Protein AF-A0A954U3R0-F1 (afdb_monomer_lite)

Foldseek 3Di:
DWEWDDDDQWIWTDDQQWTWTAGNVPRDTPDTDPPDRLHDAKYWYDDHQKIWIFSDAADQWTWIWIWGHDPRGIDTDDDIDTDPQSRDGDPHPDPPPQDQDPQWTWHDHPVGIDIDRNPDDPPDDD

Structure (mmCIF, N/CA/C/O backbone):
data_AF-A0A954U3R0-F1
#
_entry.id   AF-A0A954U3R0-F1
#
loop_
_atom_site.group_PDB
_atom_site.id
_atom_site.type_symbol
_atom_site.label_atom_id
_atom_site.label_alt_id
_atom_site.label_comp_id
_atom_site.label_asym_id
_atom_site.label_entity_id
_atom_site.label_seq_id
_atom_site.pdbx_PDB_ins_code
_atom_site.Cartn_x
_atom_site.Cartn_y
_atom_site.Cartn_z
_atom_site.occupancy
_atom_site.B_iso_or_equiv
_atom_site.auth_seq_id
_atom_site.auth_comp_id
_atom_site.auth_asym_id
_atom_site.auth_atom_id
_atom_site.pdbx_PDB_model_num
ATOM 1 N N . THR A 1 1 ? 0.958 15.200 3.679 1.00 55.16 1 THR A N 1
ATOM 2 C CA . THR A 1 1 ? -0.451 14.969 4.086 1.00 55.16 1 THR A CA 1
ATOM 3 C C . THR A 1 1 ? -0.588 13.502 4.449 1.00 55.16 1 THR A C 1
ATOM 5 O O . THR A 1 1 ? 0.042 12.716 3.750 1.00 55.16 1 THR A O 1
ATOM 8 N N . PRO A 1 2 ? -1.271 13.099 5.539 1.00 67.56 2 PRO A N 1
ATOM 9 C CA . PRO A 1 2 ? -1.361 11.679 5.882 1.00 67.56 2 PRO A CA 1
ATOM 10 C C . PRO A 1 2 ? -2.097 10.906 4.783 1.00 67.56 2 PRO A C 1
ATOM 12 O O . PRO A 1 2 ? -3.120 11.368 4.281 1.00 67.56 2 PRO A O 1
ATOM 15 N N . ASN A 1 3 ? -1.561 9.748 4.406 1.00 82.19 3 ASN A N 1
ATOM 16 C CA . ASN A 1 3 ? -2.227 8.821 3.496 1.00 82.19 3 ASN A CA 1
ATOM 17 C C . ASN A 1 3 ? -2.978 7.763 4.311 1.00 82.19 3 ASN A C 1
ATOM 19 O O . ASN A 1 3 ? -2.540 7.399 5.406 1.00 82.19 3 ASN A O 1
ATOM 23 N N . MET A 1 4 ? -4.125 7.313 3.809 1.00 87.12 4 MET A N 1
ATOM 24 C CA . MET A 1 4 ? -5.031 6.432 4.537 1.00 87.12 4 MET A CA 1
ATOM 25 C C . MET A 1 4 ? -5.490 5.273 3.661 1.00 87.12 4 MET A C 1
ATOM 27 O O . MET A 1 4 ? -5.774 5.464 2.481 1.00 87.12 4 MET A O 1
ATOM 31 N N . ALA A 1 5 ? -5.623 4.096 4.265 1.00 87.38 5 ALA A N 1
ATOM 32 C CA . ALA A 1 5 ? -6.224 2.922 3.643 1.00 87.38 5 ALA A CA 1
ATOM 33 C C . ALA A 1 5 ? -7.144 2.216 4.641 1.00 87.38 5 ALA A C 1
ATOM 35 O O . ALA A 1 5 ? -6.912 2.271 5.847 1.00 87.38 5 ALA A O 1
ATOM 36 N N . ILE A 1 6 ? -8.174 1.534 4.146 1.00 89.69 6 ILE A N 1
ATOM 37 C CA . ILE A 1 6 ? -9.107 0.757 4.969 1.00 89.69 6 ILE A CA 1
ATOM 38 C C . ILE A 1 6 ? -8.995 -0.716 4.581 1.00 89.69 6 ILE A C 1
ATOM 40 O O . ILE A 1 6 ? -8.934 -1.050 3.399 1.00 89.69 6 ILE A O 1
ATOM 44 N N . GLY A 1 7 ? -8.975 -1.596 5.582 1.00 87.06 7 GLY A N 1
ATOM 45 C CA . GLY A 1 7 ? -9.040 -3.043 5.401 1.00 87.06 7 GLY A CA 1
ATOM 46 C C . GLY A 1 7 ? -9.797 -3.693 6.553 1.00 87.06 7 GLY A C 1
ATOM 47 O O . GLY A 1 7 ? -9.363 -3.597 7.702 1.00 87.06 7 GLY A O 1
ATOM 48 N N . GLY A 1 8 ? -10.924 -4.346 6.254 1.00 87.56 8 GLY A N 1
ATOM 49 C CA . GLY A 1 8 ? -11.853 -4.813 7.289 1.00 87.56 8 GLY A CA 1
ATOM 50 C C . GLY A 1 8 ? -12.346 -3.644 8.151 1.00 87.56 8 GLY A C 1
ATOM 51 O O . GLY A 1 8 ? -12.685 -2.594 7.613 1.00 87.56 8 GLY A O 1
ATOM 52 N N . ASN A 1 9 ? -12.320 -3.809 9.478 1.00 90.62 9 ASN A N 1
ATOM 53 C CA . ASN A 1 9 ? -12.708 -2.771 10.446 1.00 90.62 9 ASN A CA 1
ATOM 54 C C . ASN A 1 9 ? -11.548 -1.858 10.895 1.00 90.62 9 ASN A C 1
ATOM 56 O O . ASN A 1 9 ? -11.607 -1.241 11.956 1.00 90.62 9 ASN A O 1
ATOM 60 N N . VAL A 1 10 ? -10.451 -1.803 10.134 1.00 91.38 10 VAL A N 1
ATOM 61 C CA . VAL A 1 10 ? -9.245 -1.062 10.530 1.00 91.38 10 VAL A CA 1
ATOM 62 C C . VAL A 1 10 ? -8.906 0.007 9.497 1.00 91.38 10 VAL A C 1
ATOM 64 O O . VAL A 1 10 ? -8.749 -0.282 8.308 1.00 91.38 10 VAL A O 1
ATOM 67 N N . LEU A 1 11 ? -8.743 1.238 9.979 1.00 90.88 11 LEU A N 1
ATOM 68 C CA . LEU A 1 11 ? -8.146 2.358 9.267 1.00 90.88 11 LEU A CA 1
ATOM 69 C C . LEU A 1 11 ? -6.637 2.370 9.516 1.00 90.88 11 LEU A C 1
ATOM 71 O O . LEU A 1 11 ? -6.171 2.458 10.651 1.00 90.88 11 LEU A O 1
ATOM 75 N N . TYR A 1 12 ? -5.867 2.333 8.441 1.00 89.62 12 TYR A N 1
ATOM 76 C CA . TYR A 1 12 ? -4.423 2.507 8.462 1.00 89.62 12 TYR A CA 1
ATOM 77 C C . TYR A 1 12 ? -4.104 3.955 8.114 1.00 89.62 12 TYR A C 1
ATOM 79 O O . TYR A 1 12 ? -4.602 4.467 7.113 1.00 89.62 12 TYR A O 1
ATOM 87 N N . VAL A 1 13 ? -3.279 4.615 8.927 1.00 88.62 13 VAL A N 1
ATOM 88 C CA . VAL A 1 13 ? -2.876 6.014 8.721 1.00 88.62 13 VAL A CA 1
ATOM 89 C C . VAL A 1 13 ? -1.362 6.104 8.656 1.00 88.62 13 VAL A C 1
ATOM 91 O O . VAL A 1 13 ? -0.678 5.858 9.652 1.00 88.62 13 VAL A O 1
ATOM 94 N N . ALA A 1 14 ? -0.839 6.492 7.496 1.00 85.50 14 ALA A N 1
ATOM 95 C CA . ALA A 1 14 ? 0.581 6.706 7.276 1.00 85.50 14 ALA A CA 1
ATOM 96 C C . ALA A 1 14 ? 0.962 8.168 7.533 1.00 85.50 14 ALA A C 1
ATOM 98 O O . ALA A 1 14 ? 0.481 9.092 6.870 1.00 85.50 14 ALA A O 1
ATOM 99 N N . GLY A 1 15 ? 1.855 8.363 8.498 1.00 78.62 15 GLY A N 1
ATOM 100 C CA . GLY A 1 15 ? 2.552 9.614 8.766 1.00 78.62 15 GLY A CA 1
ATOM 101 C C . GLY A 1 15 ? 4.057 9.450 8.568 1.00 78.62 15 GLY A C 1
ATOM 102 O O . GLY A 1 15 ? 4.559 8.348 8.366 1.00 78.62 15 GLY A O 1
ATOM 103 N N . ARG A 1 16 ? 4.814 10.548 8.673 1.00 77.50 16 ARG A N 1
ATOM 104 C CA . ARG A 1 16 ? 6.240 10.574 8.291 1.00 77.50 16 ARG A CA 1
ATOM 105 C C . ARG A 1 16 ? 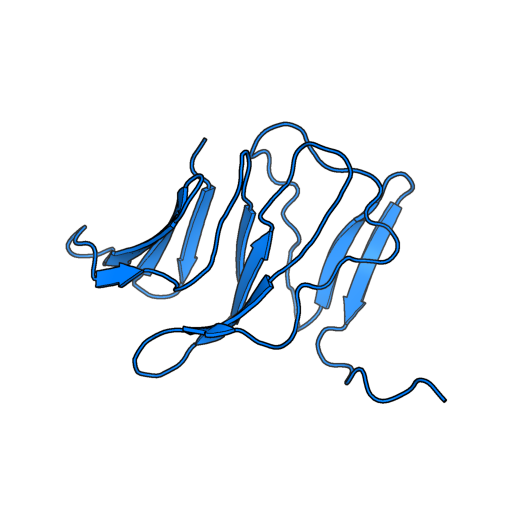7.111 9.488 8.928 1.00 77.50 16 ARG A C 1
ATOM 107 O O . ARG A 1 16 ? 8.087 9.040 8.332 1.00 77.50 16 ARG A O 1
ATOM 114 N N . GLN A 1 17 ? 6.777 9.084 10.148 1.00 80.12 17 GLN A N 1
ATOM 115 C CA . GLN A 1 17 ? 7.555 8.125 10.932 1.00 80.12 17 GLN A CA 1
ATOM 116 C C . GLN A 1 17 ? 6.710 6.969 11.471 1.00 80.12 17 GLN A C 1
ATOM 118 O O . GLN A 1 17 ? 7.165 6.257 12.360 1.00 80.12 17 GLN A O 1
ATOM 123 N N . PHE A 1 18 ? 5.479 6.802 10.988 1.00 82.62 18 PHE A N 1
ATOM 124 C CA . PHE A 1 18 ? 4.589 5.770 11.503 1.00 82.62 18 PHE A CA 1
ATOM 125 C C . PHE A 1 18 ? 3.586 5.306 10.456 1.00 82.62 18 PHE A C 1
ATOM 127 O O . PHE A 1 18 ? 3.158 6.080 9.600 1.00 82.62 18 PHE A O 1
ATOM 134 N N . VAL A 1 19 ? 3.102 4.082 10.633 1.00 86.69 19 VAL A N 1
ATOM 135 C CA . VAL A 1 19 ? 1.793 3.668 10.130 1.00 86.69 19 VAL A CA 1
ATOM 136 C C . VAL A 1 19 ? 0.984 3.161 11.322 1.00 86.69 19 VAL A C 1
ATOM 138 O O . VAL A 1 19 ? 1.371 2.188 11.968 1.00 86.69 19 VAL A O 1
ATOM 141 N N . ARG A 1 20 ? -0.100 3.867 11.652 1.00 89.19 20 ARG A N 1
ATOM 142 C CA . ARG A 1 20 ? -0.993 3.563 12.782 1.00 89.19 20 ARG A CA 1
ATOM 143 C C . ARG A 1 20 ? -2.172 2.727 12.320 1.00 89.19 20 ARG A C 1
ATOM 145 O O . ARG A 1 20 ? -2.673 2.947 11.221 1.00 89.19 20 ARG A O 1
ATOM 152 N N . CYS A 1 21 ? -2.646 1.852 13.196 1.00 90.56 21 CYS A N 1
ATOM 153 C CA . CYS A 1 21 ? -3.873 1.084 13.021 1.00 90.56 21 CYS A CA 1
ATOM 154 C C . CYS A 1 21 ? -4.940 1.648 13.964 1.00 90.56 21 CYS A C 1
ATOM 156 O O . CYS A 1 21 ? -4.742 1.660 15.181 1.00 90.56 21 CYS A O 1
ATOM 158 N N . ILE A 1 22 ? -6.052 2.113 13.410 1.00 91.56 22 ILE A N 1
ATOM 159 C CA . ILE A 1 22 ? -7.187 2.685 14.133 1.00 91.56 22 ILE A CA 1
ATOM 160 C C . ILE A 1 22 ? -8.390 1.772 13.908 1.00 91.56 22 ILE A C 1
ATOM 162 O O . ILE A 1 22 ? -8.714 1.454 12.767 1.00 91.56 22 ILE A O 1
ATOM 166 N N . ASP A 1 23 ? -9.040 1.343 14.983 1.00 93.06 23 ASP A N 1
ATOM 167 C CA . ASP A 1 23 ? -10.316 0.638 14.900 1.00 93.06 23 ASP A CA 1
ATOM 168 C C . ASP A 1 23 ? -11.414 1.607 14.437 1.00 93.06 23 ASP A C 1
ATOM 170 O O . ASP A 1 23 ? -11.567 2.691 15.002 1.00 93.06 23 ASP A O 1
ATOM 174 N N . LEU A 1 24 ? -12.142 1.249 13.378 1.00 89.81 24 LEU A N 1
ATOM 175 C CA . LEU A 1 24 ? -13.117 2.140 12.740 1.00 89.81 24 LEU A CA 1
ATOM 176 C C . LEU A 1 24 ? -14.391 2.333 13.564 1.00 89.81 24 LEU A C 1
ATOM 178 O O . LEU A 1 24 ? -15.006 3.393 13.471 1.00 89.81 24 LEU A O 1
ATOM 182 N N . GLU A 1 25 ? -14.777 1.345 14.369 1.00 93.31 25 GLU A N 1
ATOM 183 C CA . GLU A 1 25 ? -15.966 1.439 15.221 1.00 93.31 25 GLU A CA 1
ATOM 184 C C . GLU A 1 25 ? -15.738 2.390 16.398 1.00 93.31 25 GLU A C 1
ATOM 186 O O . GLU A 1 25 ? -16.593 3.208 16.732 1.00 93.31 25 GLU A O 1
ATOM 191 N N . THR A 1 26 ? -14.572 2.292 17.033 1.00 94.88 26 THR A N 1
ATOM 192 C CA . THR A 1 26 ? -14.269 2.997 18.284 1.00 94.88 26 THR A CA 1
ATOM 193 C C . THR A 1 26 ? -13.394 4.232 18.097 1.00 94.88 26 THR A C 1
ATOM 195 O O . THR A 1 26 ? -13.267 5.036 19.022 1.00 94.88 26 THR A O 1
ATOM 198 N N . GLY A 1 27 ? -12.732 4.372 16.946 1.00 91.69 27 GLY A N 1
ATOM 199 C CA . GLY A 1 27 ? -11.735 5.411 16.684 1.00 91.69 27 GLY A CA 1
ATOM 200 C C . GLY A 1 27 ? -10.444 5.261 17.498 1.00 91.69 27 GLY A C 1
ATOM 201 O O . GLY A 1 27 ? -9.596 6.157 17.482 1.00 91.69 27 GLY A O 1
ATOM 202 N N . LYS A 1 28 ? -10.268 4.157 18.235 1.00 93.88 28 LYS A N 1
ATOM 203 C CA . LYS A 1 28 ? -9.096 3.943 19.092 1.00 93.88 28 LYS A CA 1
ATOM 204 C C . LYS A 1 28 ? -7.928 3.387 18.290 1.00 93.88 28 LYS A C 1
ATOM 206 O O . LYS A 1 28 ? -8.094 2.544 17.413 1.00 93.88 28 LYS A O 1
ATOM 211 N N . GLN A 1 29 ? -6.717 3.820 18.632 1.00 92.50 29 GLN A N 1
ATOM 212 C CA . GLN A 1 29 ? -5.507 3.196 18.106 1.00 92.50 29 GLN A CA 1
ATOM 213 C C . GLN A 1 29 ? -5.367 1.789 18.699 1.00 92.50 29 GLN A C 1
ATOM 215 O O . GLN A 1 29 ? -5.274 1.637 19.915 1.00 92.50 29 GLN A O 1
ATOM 220 N N . ILE A 1 30 ? -5.322 0.780 17.832 1.00 90.69 30 ILE A N 1
ATOM 221 C CA . ILE A 1 30 ? -5.208 -0.639 18.200 1.00 90.69 30 ILE A CA 1
ATOM 222 C C . ILE A 1 30 ? -3.830 -1.230 17.884 1.00 90.69 30 ILE A C 1
ATOM 224 O O . ILE A 1 30 ? -3.544 -2.361 18.255 1.00 90.69 30 ILE A O 1
ATOM 228 N N . GLY A 1 31 ? -2.958 -0.476 17.208 1.00 86.75 31 GLY A N 1
ATOM 229 C CA . GLY A 1 31 ? -1.596 -0.918 16.920 1.00 86.75 31 GLY A CA 1
ATOM 230 C C . GLY A 1 31 ? -0.813 0.033 16.021 1.00 86.75 31 GLY A C 1
ATOM 231 O O . GLY A 1 31 ? -1.295 1.101 15.641 1.00 86.75 31 GLY A O 1
ATOM 232 N N . ASN A 1 32 ? 0.404 -0.386 15.675 1.00 86.38 32 ASN A N 1
ATOM 233 C CA . ASN A 1 32 ? 1.285 0.256 14.700 1.00 86.38 32 ASN A CA 1
ATOM 234 C C . ASN A 1 32 ? 1.951 -0.825 13.847 1.00 86.38 32 ASN A C 1
ATOM 236 O O . ASN A 1 32 ? 2.171 -1.929 14.341 1.00 86.38 32 ASN A O 1
ATOM 240 N N . LEU A 1 33 ? 2.330 -0.505 12.609 1.00 78.50 33 LEU A N 1
ATOM 241 C CA . LEU A 1 33 ? 3.276 -1.348 11.878 1.00 78.50 33 LEU A CA 1
ATOM 242 C C . LEU A 1 33 ? 4.704 -1.066 12.361 1.00 78.50 33 LEU A C 1
ATOM 244 O O . LEU A 1 33 ? 5.145 0.086 12.269 1.00 78.50 33 LEU A O 1
ATOM 248 N N . PRO A 1 34 ? 5.430 -2.080 12.865 1.00 63.91 34 PRO A N 1
ATOM 249 C CA . PRO A 1 34 ? 6.835 -1.931 13.217 1.00 63.91 34 PRO A CA 1
ATOM 250 C C . PRO A 1 34 ? 7.657 -1.524 11.986 1.00 63.91 34 PRO A C 1
ATOM 252 O O . PRO A 1 34 ? 7.393 -1.982 10.878 1.00 63.91 34 PRO A O 1
ATOM 255 N N . GLU A 1 35 ? 8.645 -0.649 12.184 1.00 65.94 35 GLU A N 1
ATOM 256 C CA . GLU A 1 35 ? 9.689 -0.278 11.204 1.00 65.94 35 GLU A CA 1
ATOM 257 C C . GLU A 1 35 ? 9.249 0.440 9.911 1.00 65.94 35 GLU A C 1
ATOM 259 O O . GLU A 1 35 ? 10.096 0.979 9.194 1.00 65.94 35 GLU A O 1
ATOM 264 N N . ALA A 1 36 ? 7.948 0.566 9.639 1.00 62.88 36 ALA A N 1
ATOM 265 C CA . ALA A 1 36 ? 7.431 1.293 8.482 1.00 62.88 36 ALA A CA 1
ATOM 266 C C . ALA A 1 36 ? 7.633 2.818 8.627 1.00 62.88 36 ALA A C 1
ATOM 268 O O . ALA A 1 36 ? 6.779 3.550 9.138 1.00 62.88 36 ALA A O 1
ATOM 269 N N . LYS A 1 37 ? 8.778 3.326 8.156 1.00 67.50 37 LYS A N 1
ATOM 270 C CA . LYS A 1 37 ? 9.024 4.767 7.991 1.00 67.50 37 LYS A CA 1
ATOM 271 C C . LYS A 1 37 ? 8.447 5.219 6.657 1.00 67.50 37 LYS A C 1
ATOM 273 O O . LYS A 1 37 ? 9.023 4.963 5.609 1.00 67.50 37 LYS A O 1
ATOM 278 N N . ALA A 1 38 ? 7.313 5.905 6.716 1.00 66.50 38 ALA A N 1
ATOM 279 C CA . ALA A 1 38 ? 6.521 6.256 5.544 1.00 66.50 38 ALA A CA 1
ATOM 280 C C . ALA A 1 38 ? 6.977 7.560 4.838 1.00 66.50 38 ALA A C 1
ATOM 282 O O . ALA A 1 38 ? 6.362 7.978 3.870 1.00 66.50 38 ALA A O 1
ATOM 283 N N . GLY A 1 39 ? 8.046 8.216 5.308 1.00 74.62 39 GLY A N 1
ATOM 284 C CA . GLY A 1 39 ? 8.681 9.341 4.609 1.00 74.62 39 GLY A CA 1
ATOM 285 C C . GLY A 1 39 ? 7.775 10.560 4.390 1.00 74.62 39 GLY A C 1
ATOM 286 O O . GLY A 1 39 ? 6.828 10.800 5.134 1.00 74.62 39 GLY A O 1
ATOM 287 N N . SER A 1 40 ? 8.123 11.432 3.444 1.00 72.00 40 SER A N 1
ATOM 288 C CA . SER A 1 40 ? 7.476 12.749 3.324 1.00 72.00 40 SER A CA 1
ATOM 289 C C . SER A 1 40 ? 6.077 12.689 2.688 1.00 72.00 40 SER A C 1
ATOM 291 O O . SER A 1 40 ? 5.206 13.486 3.050 1.00 72.00 40 SER A O 1
ATOM 293 N N . ASN A 1 41 ? 5.853 11.715 1.798 1.00 77.69 41 ASN A N 1
ATOM 294 C CA . ASN A 1 41 ? 4.613 11.511 1.047 1.00 77.69 41 ASN A CA 1
ATOM 295 C C . ASN A 1 41 ? 4.342 10.015 0.836 1.00 77.69 41 ASN A C 1
ATOM 297 O O . ASN A 1 41 ? 4.522 9.508 -0.274 1.00 77.69 41 ASN A O 1
ATOM 301 N N . PRO A 1 42 ? 3.925 9.297 1.889 1.00 80.69 42 PRO A N 1
ATOM 302 C CA . PRO A 1 42 ? 3.625 7.886 1.757 1.00 80.69 42 PRO A CA 1
ATOM 303 C C . PRO A 1 42 ? 2.398 7.623 0.898 1.00 80.69 42 PRO A C 1
ATOM 305 O O . PRO A 1 42 ? 1.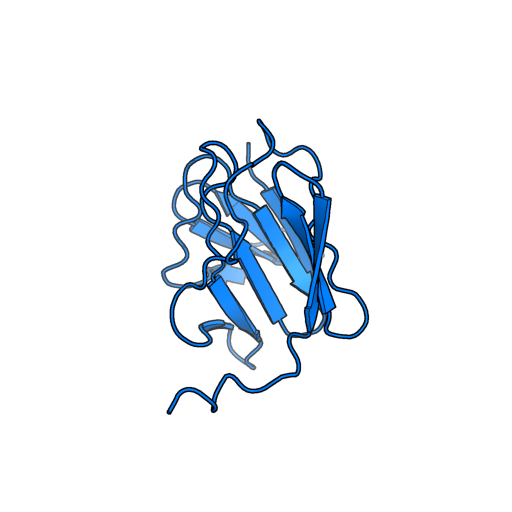441 8.399 0.891 1.00 80.69 42 PRO A O 1
ATOM 308 N N . CYS A 1 43 ? 2.378 6.441 0.299 1.00 81.31 43 CYS A N 1
ATOM 309 C CA . CYS A 1 43 ? 1.171 5.799 -0.197 1.00 81.31 43 CYS A CA 1
ATOM 310 C C . CYS A 1 43 ? 1.013 4.447 0.502 1.00 81.31 43 CYS A C 1
ATOM 312 O O . CYS A 1 43 ? 1.960 3.662 0.545 1.00 81.31 43 CYS A O 1
ATOM 314 N N . ILE A 1 44 ? -0.165 4.176 1.061 1.00 84.25 44 ILE A N 1
ATOM 315 C CA . ILE A 1 44 ? -0.505 2.876 1.635 1.00 84.25 44 ILE A CA 1
ATOM 316 C C . ILE A 1 44 ? -1.699 2.267 0.911 1.00 84.25 44 ILE A C 1
ATOM 318 O O . ILE A 1 44 ? -2.652 2.953 0.548 1.00 84.25 44 ILE A O 1
ATOM 322 N N . LEU A 1 45 ? -1.631 0.958 0.689 1.00 85.75 45 LEU A N 1
ATOM 323 C CA . LEU A 1 45 ? -2.640 0.194 -0.037 1.00 85.75 45 LEU A CA 1
ATOM 324 C C . LEU A 1 45 ? -2.902 -1.120 0.698 1.00 85.75 45 LEU A C 1
ATOM 326 O O . LEU A 1 45 ? -1.963 -1.799 1.112 1.00 85.75 45 LEU A O 1
ATOM 330 N N . ILE A 1 46 ? -4.174 -1.499 0.817 1.00 86.81 46 ILE A N 1
ATOM 331 C CA . ILE A 1 46 ? -4.582 -2.828 1.281 1.00 86.81 46 ILE A CA 1
ATOM 332 C C . ILE A 1 46 ? -5.041 -3.639 0.070 1.00 86.81 46 ILE A C 1
ATOM 334 O O . ILE A 1 46 ? -5.900 -3.197 -0.690 1.00 86.81 46 ILE A O 1
ATOM 338 N N . ALA A 1 47 ? -4.484 -4.837 -0.090 1.00 85.56 47 ALA A N 1
ATOM 339 C CA . ALA A 1 47 ? -4.854 -5.792 -1.127 1.00 85.56 47 ALA A CA 1
ATOM 340 C C . ALA A 1 47 ? -5.115 -7.161 -0.483 1.00 85.56 47 ALA A C 1
ATOM 342 O O . ALA A 1 47 ? -4.198 -7.954 -0.259 1.00 85.56 47 ALA A O 1
ATOM 343 N N . GLY A 1 48 ? -6.376 -7.430 -0.133 1.00 86.19 48 GLY A N 1
ATOM 344 C CA . GLY A 1 48 ? -6.751 -8.629 0.618 1.00 86.19 48 GLY A CA 1
ATOM 345 C C . GLY A 1 48 ? -6.068 -8.669 1.989 1.00 86.19 48 GLY A C 1
ATOM 346 O O . GLY A 1 48 ? -6.248 -7.767 2.802 1.00 86.19 48 GLY A O 1
ATOM 347 N N . ASN A 1 49 ? -5.258 -9.703 2.236 1.00 88.25 49 ASN A N 1
ATOM 348 C CA . ASN A 1 49 ? -4.477 -9.858 3.469 1.00 88.25 49 ASN A CA 1
ATOM 349 C C . ASN A 1 49 ? -3.062 -9.254 3.390 1.00 88.25 49 ASN A C 1
ATOM 351 O O . ASN A 1 49 ? -2.211 -9.573 4.224 1.00 88.25 49 ASN A O 1
ATOM 355 N N . LYS A 1 50 ? -2.794 -8.421 2.379 1.00 89.44 50 LYS A N 1
ATOM 356 C CA . LYS A 1 50 ? -1.523 -7.720 2.200 1.00 89.44 50 LYS A CA 1
ATOM 357 C C . LYS A 1 50 ? -1.683 -6.229 2.446 1.00 89.44 50 LYS A C 1
ATOM 359 O O . LYS A 1 50 ? -2.677 -5.629 2.038 1.00 89.44 50 LYS A O 1
ATOM 364 N N . LEU A 1 51 ? -0.662 -5.637 3.048 1.00 88.88 51 LEU A N 1
ATOM 365 C CA . LEU A 1 51 ? -0.466 -4.195 3.093 1.00 88.88 51 LEU A CA 1
ATOM 366 C C . LEU A 1 51 ? 0.776 -3.865 2.268 1.00 88.88 51 LEU A C 1
ATOM 368 O O . LEU A 1 51 ? 1.804 -4.531 2.383 1.00 88.88 51 LEU A O 1
ATOM 372 N N . ILE A 1 52 ? 0.672 -2.825 1.452 1.00 88.00 52 ILE A N 1
ATOM 373 C CA . ILE A 1 52 ? 1.770 -2.289 0.656 1.00 88.00 52 ILE A CA 1
ATOM 374 C C . ILE A 1 52 ? 2.015 -0.861 1.123 1.00 88.00 52 ILE A C 1
ATOM 376 O O . ILE A 1 52 ? 1.079 -0.066 1.211 1.00 88.00 52 ILE A O 1
ATOM 380 N N . VAL A 1 53 ? 3.272 -0.540 1.416 1.00 86.00 53 VAL A N 1
ATOM 381 C CA . VAL A 1 53 ? 3.702 0.805 1.802 1.00 86.00 53 VAL A CA 1
ATOM 382 C C . VAL A 1 53 ? 4.722 1.298 0.788 1.00 86.00 53 VAL A C 1
ATOM 384 O O . VAL A 1 53 ? 5.777 0.690 0.625 1.00 86.00 53 VAL A O 1
ATOM 387 N N . SER A 1 54 ? 4.426 2.416 0.135 1.00 84.62 54 SER A N 1
ATOM 388 C CA . SER A 1 54 ? 5.414 3.212 -0.584 1.00 84.62 54 SER A CA 1
ATOM 389 C C . SER A 1 54 ? 5.834 4.384 0.307 1.00 84.62 54 SER A C 1
ATOM 391 O O . SER A 1 54 ? 4.987 5.224 0.615 1.00 84.62 54 SER A O 1
ATOM 393 N N . PRO A 1 55 ? 7.088 4.432 0.790 1.00 79.06 55 PRO A N 1
ATOM 394 C CA . PRO A 1 55 ? 7.534 5.428 1.763 1.00 79.06 55 PRO A CA 1
ATOM 395 C C . PRO A 1 55 ? 7.957 6.762 1.130 1.00 79.06 55 PRO A C 1
ATOM 397 O O . PRO A 1 55 ? 8.198 7.733 1.839 1.00 79.06 55 PRO A O 1
ATOM 400 N N . GLU A 1 56 ? 8.099 6.833 -0.190 1.00 75.81 56 GLU A N 1
ATOM 401 C CA . GLU A 1 56 ? 8.397 8.083 -0.882 1.00 75.81 56 GLU A CA 1
ATOM 402 C C . GLU A 1 56 ? 7.693 8.091 -2.234 1.00 75.81 56 GLU A C 1
ATOM 404 O O . GLU A 1 56 ? 7.907 7.212 -3.065 1.00 75.81 56 GLU A O 1
ATOM 409 N N . GLY A 1 57 ? 6.826 9.081 -2.418 1.00 68.50 57 GLY A N 1
ATOM 410 C CA . GLY A 1 57 ? 5.985 9.236 -3.593 1.00 68.50 57 GLY A CA 1
ATOM 411 C C . GLY A 1 57 ? 6.236 10.526 -4.364 1.00 68.50 57 GLY A C 1
ATOM 412 O O . GLY A 1 57 ? 5.505 10.769 -5.311 1.00 68.50 57 GLY A O 1
ATOM 413 N N . GLN A 1 58 ? 7.211 11.376 -4.013 1.00 70.12 58 GLN A N 1
ATOM 414 C CA . GLN A 1 58 ? 7.340 12.713 -4.628 1.00 70.12 58 GLN A CA 1
ATOM 415 C C . GLN A 1 58 ? 8.627 12.962 -5.439 1.00 70.12 58 GLN A C 1
ATOM 417 O O . GLN A 1 58 ? 8.694 13.946 -6.174 1.00 70.12 58 GLN A O 1
ATOM 422 N N . HIS A 1 59 ? 9.656 12.118 -5.314 1.00 72.81 59 HIS A N 1
ATOM 423 C CA . HIS A 1 59 ? 11.005 12.422 -5.821 1.00 72.81 59 HIS A CA 1
ATOM 424 C C . HIS A 1 59 ? 11.483 11.541 -6.984 1.00 72.81 59 HIS A C 1
ATOM 426 O O . HIS A 1 59 ? 12.685 11.409 -7.198 1.00 72.81 59 HIS A O 1
ATOM 432 N N . GLY A 1 60 ? 10.567 10.946 -7.755 1.00 70.00 60 GLY A N 1
ATOM 433 C CA . GLY A 1 60 ? 10.946 10.181 -8.952 1.00 70.00 60 GLY A CA 1
ATOM 434 C C . GLY A 1 60 ? 11.648 8.850 -8.661 1.00 70.00 60 GLY A C 1
ATOM 435 O O . GLY A 1 60 ? 12.160 8.224 -9.584 1.00 70.00 60 GLY A O 1
ATOM 436 N N . SER A 1 61 ? 11.674 8.420 -7.398 1.00 73.94 61 SER A N 1
ATOM 437 C CA . SER A 1 61 ? 12.058 7.079 -6.973 1.00 73.94 61 SER A CA 1
ATOM 438 C C . SER A 1 61 ? 10.861 6.411 -6.307 1.00 73.94 61 SER A C 1
ATOM 440 O O . SER A 1 61 ? 10.109 7.048 -5.573 1.00 73.94 61 SER A O 1
ATOM 442 N N . GLN A 1 62 ? 10.672 5.124 -6.589 1.00 78.06 62 GLN A N 1
ATOM 443 C CA . GLN A 1 62 ? 9.631 4.308 -5.976 1.00 78.06 62 GLN A CA 1
ATOM 444 C C . GLN A 1 62 ? 10.275 3.101 -5.314 1.00 78.06 62 GLN A C 1
ATOM 446 O O . GLN A 1 62 ? 11.078 2.398 -5.929 1.00 78.06 62 GLN A O 1
ATOM 451 N N . SER A 1 63 ? 9.889 2.854 -4.070 1.00 83.00 63 SER A N 1
ATOM 452 C CA . SER A 1 63 ? 10.116 1.593 -3.380 1.00 83.00 63 SER A CA 1
ATOM 453 C C . SER A 1 63 ? 8.819 1.146 -2.721 1.00 83.00 63 SER A C 1
ATOM 455 O O . SER A 1 63 ? 7.946 1.961 -2.408 1.00 83.00 63 SER A O 1
ATOM 457 N N . PHE A 1 64 ? 8.689 -0.161 -2.543 1.00 85.94 64 PHE A N 1
ATOM 458 C CA . PHE A 1 64 ? 7.534 -0.795 -1.939 1.00 85.94 64 PHE A CA 1
ATOM 459 C C . PHE A 1 64 ? 7.993 -1.769 -0.866 1.00 85.94 64 PHE A C 1
ATOM 461 O O . PHE A 1 64 ? 8.846 -2.627 -1.091 1.00 85.94 64 PHE A O 1
ATOM 468 N N . LEU A 1 65 ? 7.393 -1.625 0.305 1.00 88.19 65 LEU A N 1
ATOM 469 C CA . LEU A 1 65 ? 7.449 -2.581 1.395 1.00 88.19 65 LEU A CA 1
ATOM 470 C C . LEU A 1 65 ? 6.159 -3.393 1.359 1.00 88.19 65 LEU A C 1
ATOM 472 O O . LEU A 1 65 ? 5.066 -2.826 1.275 1.00 88.19 65 LEU A O 1
ATOM 476 N N . PHE A 1 66 ? 6.285 -4.710 1.441 1.00 88.69 66 PHE A N 1
ATOM 477 C CA . PHE A 1 66 ? 5.154 -5.628 1.442 1.00 88.69 66 PHE A CA 1
ATOM 478 C C . PHE A 1 66 ? 4.992 -6.223 2.830 1.00 88.69 66 PHE A C 1
ATOM 480 O O . PHE A 1 66 ? 5.976 -6.594 3.461 1.00 88.69 66 PHE A O 1
ATOM 487 N N . TYR A 1 67 ? 3.755 -6.347 3.294 1.00 90.19 67 TYR A N 1
ATOM 488 C 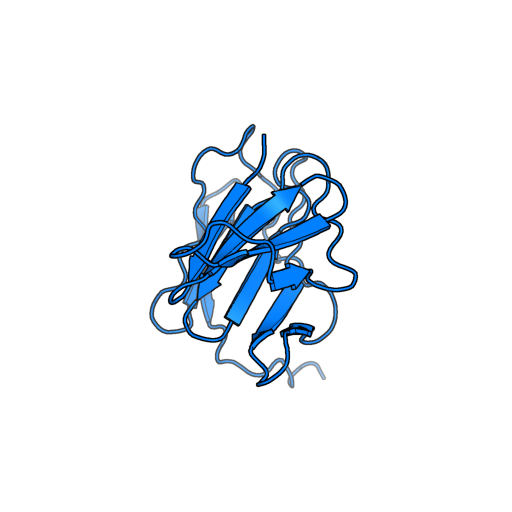CA . TYR A 1 67 ? 3.435 -6.949 4.580 1.00 90.19 67 TYR A CA 1
ATOM 489 C C . TYR A 1 67 ? 2.318 -7.978 4.428 1.00 90.19 67 TYR A C 1
ATOM 491 O O . TYR A 1 67 ? 1.354 -7.766 3.692 1.00 90.19 67 TYR A O 1
ATOM 499 N N . GLN A 1 68 ? 2.441 -9.080 5.159 1.00 91.25 68 GLN A N 1
ATOM 500 C CA . GLN A 1 68 ? 1.425 -10.111 5.335 1.00 91.25 68 GLN A CA 1
ATOM 501 C C . GLN A 1 68 ? 0.693 -9.886 6.654 1.00 91.25 68 GLN A C 1
ATOM 503 O O . GLN A 1 68 ? 1.329 -9.684 7.689 1.00 91.25 68 GLN A O 1
ATOM 508 N N . ARG A 1 69 ? -0.640 -9.947 6.623 1.00 87.12 69 ARG A N 1
ATOM 509 C CA . ARG A 1 69 ? -1.452 -9.948 7.838 1.00 87.12 69 ARG A CA 1
ATOM 510 C C . ARG A 1 69 ? -1.211 -11.239 8.616 1.00 87.12 69 ARG A C 1
ATOM 512 O O . ARG A 1 69 ? -1.338 -12.317 8.035 1.00 87.12 69 ARG A O 1
ATOM 519 N N . MET A 1 70 ? -0.911 -11.094 9.899 1.00 86.50 70 MET A N 1
ATOM 520 C CA . MET A 1 70 ? -0.807 -12.159 10.896 1.00 86.50 70 MET A CA 1
ATOM 521 C C . MET A 1 70 ? -1.955 -12.017 11.908 1.00 86.50 70 MET A C 1
ATOM 523 O O . MET A 1 70 ? -2.665 -11.003 11.900 1.00 86.50 70 MET A O 1
ATOM 527 N N . ASP A 1 71 ? -2.127 -13.004 12.786 1.00 83.94 71 ASP A N 1
ATOM 528 C CA . ASP A 1 71 ? -3.170 -12.980 13.822 1.00 83.94 71 ASP A CA 1
ATOM 529 C C . ASP A 1 71 ? -2.972 -11.822 14.816 1.00 83.94 71 ASP A C 1
ATOM 531 O O . ASP A 1 71 ? -3.938 -11.189 15.238 1.00 83.94 71 ASP A O 1
ATOM 535 N N . ASP A 1 72 ? -1.719 -11.490 15.130 1.00 81.81 72 ASP A N 1
ATOM 536 C CA . ASP A 1 72 ? -1.322 -10.470 16.107 1.00 81.81 72 ASP A CA 1
ATOM 537 C C . ASP A 1 72 ? -0.745 -9.188 15.477 1.00 81.81 72 ASP A C 1
ATOM 539 O O . ASP A 1 72 ? -0.342 -8.267 16.189 1.00 81.81 72 ASP A O 1
ATOM 543 N N . GLY A 1 73 ? -0.728 -9.079 14.144 1.00 81.25 73 GLY A N 1
ATOM 544 C CA . GLY A 1 73 ? -0.176 -7.898 13.489 1.00 81.25 73 GLY A CA 1
ATOM 545 C C . GLY A 1 73 ? 0.195 -8.086 12.027 1.00 81.25 73 GLY A C 1
ATOM 546 O O . GLY A 1 73 ? -0.578 -8.601 11.220 1.00 81.25 73 GLY A O 1
ATOM 547 N N . TRP A 1 74 ? 1.374 -7.589 11.666 1.00 85.38 74 TRP A N 1
ATOM 548 C CA . TRP A 1 74 ? 1.880 -7.589 10.299 1.00 85.38 74 TRP A CA 1
ATOM 549 C C . TRP A 1 74 ? 3.323 -8.073 10.270 1.00 85.38 74 TRP A C 1
ATOM 551 O O . TRP A 1 74 ? 4.147 -7.620 11.060 1.00 85.38 74 TRP A O 1
ATOM 561 N N . MET A 1 75 ? 3.633 -8.938 9.309 1.00 88.00 75 MET A N 1
ATOM 562 C CA . MET A 1 75 ? 4.986 -9.412 9.042 1.00 88.00 75 MET A CA 1
ATOM 563 C C . MET A 1 75 ? 5.471 -8.832 7.717 1.00 88.00 75 MET A C 1
ATOM 565 O O . MET A 1 75 ? 4.794 -8.992 6.700 1.00 88.00 75 MET A O 1
ATOM 569 N N . GLN A 1 76 ? 6.631 -8.173 7.708 1.00 89.31 76 GLN A N 1
ATOM 570 C CA . GLN A 1 76 ? 7.227 -7.707 6.458 1.00 89.31 76 GLN A CA 1
ATOM 571 C C . GLN A 1 76 ? 7.655 -8.901 5.594 1.00 89.31 76 GLN A C 1
ATOM 573 O O . GLN A 1 76 ? 8.262 -9.856 6.075 1.00 89.31 76 GLN A O 1
ATOM 578 N N . LEU A 1 77 ? 7.343 -8.829 4.305 1.00 89.50 77 LEU A N 1
ATOM 579 C CA . LEU A 1 77 ? 7.718 -9.800 3.293 1.00 89.50 77 LEU A CA 1
ATOM 580 C C . LEU A 1 77 ? 8.955 -9.300 2.549 1.00 89.50 77 LEU A C 1
ATOM 582 O O . LEU A 1 77 ? 8.873 -8.377 1.741 1.00 89.50 77 LEU A O 1
ATOM 586 N N . GLY A 1 78 ? 10.094 -9.942 2.806 1.00 89.19 78 GLY A N 1
ATOM 587 C CA . GLY A 1 78 ? 11.339 -9.680 2.091 1.00 89.19 78 GLY A CA 1
ATOM 588 C C . GLY A 1 78 ? 11.906 -8.269 2.290 1.00 89.19 78 GLY A C 1
ATOM 589 O O . GLY A 1 78 ? 11.587 -7.553 3.244 1.00 89.19 78 GLY A O 1
ATOM 590 N N . GLN A 1 79 ? 12.807 -7.900 1.380 1.00 88.81 79 GLN A N 1
ATOM 591 C CA . GLN A 1 79 ? 13.433 -6.578 1.330 1.00 88.81 79 GLN A CA 1
ATOM 592 C C . GLN A 1 79 ? 12.556 -5.586 0.549 1.00 88.81 79 GLN A C 1
ATOM 594 O O . GLN A 1 79 ? 11.750 -6.022 -0.278 1.00 88.81 79 GLN A O 1
ATOM 599 N N . PRO A 1 80 ? 12.715 -4.264 0.766 1.00 87.38 80 PRO A N 1
ATOM 600 C CA . PRO A 1 80 ? 12.068 -3.264 -0.074 1.00 87.38 80 PRO A CA 1
ATOM 601 C C . PRO A 1 80 ? 12.345 -3.545 -1.553 1.00 87.38 80 PRO A C 1
ATOM 603 O O . PRO A 1 80 ? 13.488 -3.784 -1.944 1.00 87.38 80 PRO A O 1
ATOM 606 N N . TRP A 1 81 ? 11.304 -3.498 -2.375 1.00 87.88 81 TRP A N 1
ATOM 607 C CA . TRP A 1 81 ? 11.414 -3.720 -3.811 1.00 87.88 81 TRP A CA 1
ATOM 608 C C . TRP A 1 81 ? 11.146 -2.426 -4.568 1.00 87.88 81 TRP A C 1
ATOM 610 O O . TRP A 1 81 ? 10.165 -1.732 -4.301 1.00 87.88 81 TRP A O 1
ATOM 620 N N . SER A 1 82 ? 11.998 -2.121 -5.539 1.00 85.38 82 SER A N 1
ATOM 621 C CA . SER A 1 82 ? 11.803 -1.004 -6.461 1.00 85.38 82 SER A CA 1
ATOM 622 C C . SER A 1 82 ? 11.446 -1.550 -7.843 1.00 85.38 82 SER A C 1
ATOM 624 O O . SER A 1 82 ? 12.159 -2.428 -8.340 1.00 85.38 82 SER A O 1
ATOM 626 N N . PRO A 1 83 ? 10.378 -1.058 -8.500 1.00 82.50 83 PRO A N 1
ATOM 627 C CA . PRO A 1 83 ? 10.059 -1.497 -9.846 1.00 82.50 83 PRO A CA 1
ATOM 628 C C . PRO A 1 83 ? 11.160 -1.059 -10.825 1.00 82.50 83 PRO A C 1
ATOM 630 O O . PRO A 1 83 ? 11.710 0.034 -10.673 1.00 82.50 83 PRO A O 1
ATOM 633 N N . PRO A 1 84 ? 11.431 -1.837 -11.890 1.00 79.94 84 PRO A N 1
ATOM 634 C CA . PRO A 1 84 ? 12.423 -1.467 -12.903 1.00 79.94 84 PRO A CA 1
ATOM 635 C C . PRO A 1 84 ? 12.174 -0.105 -13.575 1.00 79.94 84 PRO A C 1
ATOM 637 O O . PRO A 1 84 ? 13.112 0.532 -14.037 1.00 79.94 84 PRO A O 1
ATOM 640 N N . ASN A 1 85 ? 10.918 0.359 -13.610 1.00 79.31 85 ASN A N 1
ATOM 641 C CA . ASN A 1 85 ? 10.502 1.600 -14.273 1.00 79.31 85 ASN A CA 1
ATOM 642 C C . ASN A 1 85 ? 10.002 2.657 -13.266 1.00 79.31 85 ASN A C 1
ATOM 644 O O . ASN A 1 85 ? 8.951 3.265 -13.459 1.00 79.31 85 ASN A O 1
ATOM 648 N N . ALA A 1 86 ? 10.745 2.861 -12.175 1.00 72.94 86 ALA A N 1
ATOM 649 C CA . ALA A 1 86 ? 10.388 3.744 -11.058 1.00 72.94 86 ALA A CA 1
ATOM 650 C C . ALA A 1 86 ? 10.617 5.254 -11.296 1.00 72.94 86 ALA A C 1
ATOM 652 O O . ALA A 1 86 ? 10.524 6.023 -10.347 1.00 72.94 86 ALA A O 1
ATOM 653 N N . SER A 1 87 ? 10.940 5.689 -12.520 1.00 71.69 87 SER A N 1
ATOM 654 C CA . SER A 1 87 ? 11.523 7.014 -12.820 1.00 71.69 87 SER A CA 1
ATOM 655 C C . SER A 1 87 ? 10.571 8.212 -12.723 1.00 71.69 87 SER A C 1
ATOM 657 O O . SER A 1 87 ? 10.947 9.339 -13.048 1.00 71.69 87 SER A O 1
ATOM 659 N N . THR A 1 88 ? 9.322 7.998 -12.317 1.00 69.31 88 THR A N 1
ATOM 660 C CA . THR A 1 88 ? 8.346 9.071 -12.142 1.00 69.31 88 THR A CA 1
ATOM 661 C C . THR A 1 88 ? 7.484 8.805 -10.925 1.00 69.31 88 THR A C 1
ATOM 663 O O . THR A 1 88 ? 7.188 7.660 -10.592 1.00 69.31 88 THR A O 1
ATOM 666 N N . THR A 1 89 ? 7.050 9.871 -10.269 1.00 68.81 89 THR A N 1
ATOM 667 C CA . THR A 1 89 ? 6.059 9.819 -9.199 1.00 68.81 89 THR A CA 1
ATOM 668 C C . THR A 1 89 ? 5.101 11.008 -9.344 1.00 68.81 89 THR A C 1
ATOM 670 O O . THR A 1 89 ? 5.395 11.949 -10.084 1.00 68.81 89 THR A O 1
ATOM 673 N N . ALA A 1 90 ? 3.933 10.977 -8.695 1.00 63.44 90 ALA A N 1
ATOM 674 C CA . ALA A 1 90 ? 3.040 12.141 -8.656 1.00 63.44 90 ALA A CA 1
ATOM 675 C C . ALA A 1 90 ? 3.395 13.044 -7.476 1.00 63.44 90 ALA A C 1
ATOM 677 O O . ALA A 1 90 ? 3.710 12.568 -6.392 1.00 63.44 90 ALA A O 1
ATOM 678 N N . TYR A 1 91 ? 3.298 14.357 -7.666 1.00 57.69 91 TYR A N 1
ATOM 679 C CA . TYR A 1 91 ? 3.411 15.290 -6.553 1.00 57.69 91 TYR A CA 1
ATOM 680 C C . TYR A 1 91 ? 2.112 15.293 -5.742 1.00 57.69 91 TYR A C 1
ATOM 682 O O . TYR A 1 91 ? 1.026 15.420 -6.313 1.00 57.69 91 TYR A O 1
ATOM 690 N N . ASN A 1 92 ? 2.245 15.233 -4.412 1.00 53.28 92 ASN A N 1
ATOM 691 C CA . ASN A 1 92 ? 1.148 15.167 -3.443 1.00 53.28 92 ASN A CA 1
ATOM 692 C C . ASN A 1 92 ? 0.365 13.841 -3.520 1.00 53.28 92 ASN A C 1
ATOM 694 O O . ASN A 1 92 ? 0.405 13.150 -4.529 1.00 53.28 92 ASN A O 1
ATOM 698 N N . THR A 1 93 ? -0.355 13.491 -2.453 1.00 53.62 93 THR A N 1
ATOM 699 C CA . THR A 1 93 ? -1.219 12.299 -2.275 1.00 53.62 93 THR A CA 1
ATOM 700 C C . THR A 1 93 ? -2.389 12.206 -3.275 1.00 53.62 93 THR A C 1
ATOM 702 O O . THR A 1 93 ? -3.501 11.818 -2.923 1.00 53.62 93 THR A O 1
ATOM 705 N N . GLN A 1 94 ? -2.188 12.632 -4.518 1.00 52.47 94 GLN A N 1
ATOM 706 C CA . GLN A 1 94 ? -3.081 12.398 -5.627 1.00 52.47 94 GLN A CA 1
ATOM 707 C C . GLN A 1 94 ? -3.016 10.912 -5.982 1.00 52.47 94 GLN A C 1
ATOM 709 O O . GLN A 1 94 ? -1.930 10.328 -5.986 1.00 52.47 94 GLN A O 1
ATOM 714 N N . PRO A 1 95 ? -4.161 10.285 -6.270 1.00 48.81 95 PRO A N 1
ATOM 715 C CA . PRO A 1 95 ? -4.230 8.874 -6.594 1.00 48.81 95 PRO A CA 1
ATOM 716 C C . PRO A 1 95 ? -3.561 8.590 -7.951 1.00 48.81 95 PRO A C 1
ATOM 718 O O . PRO A 1 95 ? -4.225 8.349 -8.951 1.00 48.81 95 PRO A O 1
ATOM 721 N N . LEU A 1 96 ? -2.230 8.500 -7.979 1.00 54.50 96 LEU A N 1
ATOM 722 C CA . LEU A 1 96 ? -1.591 7.386 -8.672 1.00 54.50 96 LEU A CA 1
ATOM 723 C C . LEU A 1 96 ? -1.788 6.169 -7.776 1.00 54.50 96 LEU A C 1
ATOM 725 O O . LEU A 1 96 ? -0.869 5.696 -7.112 1.00 54.50 96 LEU A O 1
ATOM 729 N N . VAL A 1 97 ? -3.038 5.710 -7.689 1.00 60.47 97 VAL A N 1
ATOM 730 C CA . VAL A 1 97 ? -3.309 4.412 -7.085 1.00 60.47 97 VAL A CA 1
ATOM 731 C C . VAL A 1 97 ? -2.510 3.429 -7.923 1.00 60.47 97 VAL A C 1
ATOM 733 O O . VAL A 1 97 ? -2.578 3.480 -9.151 1.00 60.47 97 VAL A O 1
ATOM 736 N N . HIS A 1 98 ? -1.721 2.581 -7.279 1.00 69.81 98 HIS A N 1
ATOM 737 C CA . HIS A 1 98 ? -1.182 1.401 -7.928 1.00 69.81 98 HIS A CA 1
ATOM 738 C C . HIS A 1 98 ? -2.212 0.301 -7.712 1.00 69.81 98 HIS A C 1
ATOM 740 O O . HIS A 1 98 ? -2.108 -0.411 -6.709 1.00 69.81 98 HIS A O 1
ATOM 746 N N . PRO A 1 99 ? -3.287 0.223 -8.525 1.00 76.44 99 PRO A N 1
ATOM 747 C CA . PRO A 1 99 ? -4.342 -0.724 -8.242 1.00 76.44 99 PRO A CA 1
ATOM 748 C C . PRO A 1 99 ? -3.732 -2.120 -8.209 1.00 76.44 99 PRO A C 1
ATOM 750 O O . PRO A 1 99 ? -2.865 -2.460 -9.019 1.00 76.44 99 PRO A O 1
ATOM 753 N N . VAL A 1 100 ? -4.181 -2.903 -7.236 1.00 78.44 100 VAL A N 1
ATOM 754 C CA . VAL A 1 100 ? -3.882 -4.324 -7.164 1.00 78.44 100 VAL A CA 1
ATOM 755 C C . VAL A 1 100 ? -5.161 -5.063 -7.501 1.00 78.44 100 VAL A C 1
ATOM 757 O O . VAL A 1 100 ? -6.136 -4.983 -6.757 1.00 78.44 100 VAL A O 1
ATOM 760 N N . ILE A 1 101 ? -5.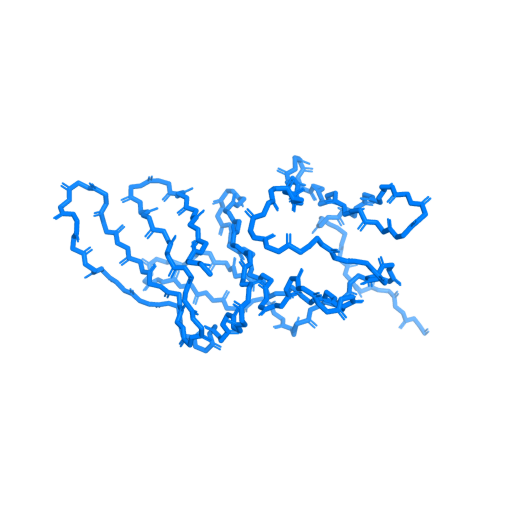176 -5.747 -8.642 1.00 82.00 101 ILE A N 1
ATOM 761 C CA . ILE A 1 101 ? -6.353 -6.462 -9.143 1.00 82.00 101 ILE A CA 1
ATOM 762 C C . ILE A 1 101 ? -5.906 -7.857 -9.571 1.00 82.00 101 ILE A C 1
ATOM 764 O O . ILE A 1 101 ? -4.983 -7.995 -10.370 1.00 82.00 101 ILE A O 1
ATOM 768 N N . ASP A 1 102 ? -6.539 -8.890 -9.011 1.00 86.25 102 ASP A N 1
ATOM 769 C CA . ASP A 1 102 ? -6.227 -10.302 -9.286 1.00 86.25 102 ASP A CA 1
ATOM 770 C C . ASP A 1 102 ? -4.720 -10.628 -9.180 1.00 86.25 102 ASP A C 1
ATOM 772 O O . ASP A 1 102 ? -4.094 -11.160 -10.099 1.00 86.25 102 ASP A O 1
ATOM 776 N N . GLY A 1 103 ? -4.096 -10.213 -8.073 1.00 84.56 103 GLY A N 1
ATOM 777 C CA . GLY A 1 103 ? -2.670 -10.445 -7.823 1.00 84.56 103 GLY A CA 1
ATOM 778 C C . GLY A 1 103 ? -1.720 -9.665 -8.738 1.00 84.56 103 GLY A C 1
ATOM 779 O O . GLY A 1 103 ? -0.531 -9.962 -8.752 1.00 84.56 103 GLY A O 1
ATOM 780 N N . ARG A 1 104 ? -2.206 -8.675 -9.496 1.00 87.06 104 ARG A N 1
ATOM 781 C CA . ARG A 1 104 ? -1.378 -7.835 -10.371 1.00 87.06 104 ARG A CA 1
ATOM 782 C C . ARG A 1 104 ? -1.330 -6.400 -9.880 1.00 87.06 104 ARG A C 1
ATOM 784 O O . ARG A 1 104 ? -2.372 -5.833 -9.576 1.00 87.06 104 ARG A O 1
ATOM 791 N N . LEU A 1 105 ? -0.135 -5.822 -9.845 1.00 82.75 105 LEU A N 1
ATOM 792 C CA . LEU A 1 105 ? 0.128 -4.428 -9.497 1.00 82.75 105 LEU A CA 1
ATOM 793 C C . LEU A 1 105 ? 0.300 -3.595 -10.769 1.00 82.75 105 LEU A C 1
ATOM 795 O O . LEU A 1 105 ? 1.145 -3.926 -11.602 1.00 82.75 105 LEU A O 1
ATOM 799 N N . PHE A 1 106 ? -0.433 -2.489 -10.891 1.00 83.88 106 PHE A N 1
ATOM 800 C CA . PHE A 1 106 ? -0.275 -1.557 -12.009 1.00 83.88 106 PHE A CA 1
ATOM 801 C C . PHE A 1 106 ? 0.502 -0.305 -11.585 1.00 83.88 106 PHE A C 1
ATOM 803 O O . PHE A 1 106 ? 0.149 0.365 -10.618 1.00 83.88 106 PHE A O 1
ATOM 810 N N . VAL A 1 107 ? 1.559 0.040 -12.319 1.00 77.12 107 VAL A N 1
ATOM 811 C CA . VAL A 1 107 ? 2.465 1.155 -12.004 1.00 77.12 107 VAL A CA 1
ATOM 812 C C . VAL A 1 107 ? 2.591 2.081 -13.204 1.00 77.12 107 VAL A C 1
ATOM 814 O O . VAL A 1 107 ? 2.891 1.633 -14.305 1.00 77.12 107 VAL A O 1
ATOM 817 N N . ARG A 1 108 ? 2.408 3.388 -13.005 1.00 73.25 108 ARG A N 1
ATOM 818 C CA . ARG A 1 108 ? 2.723 4.393 -14.027 1.00 73.25 108 ARG A CA 1
ATOM 819 C C . ARG A 1 108 ? 4.221 4.708 -13.989 1.00 73.25 108 ARG A C 1
ATOM 821 O O . ARG A 1 108 ? 4.707 5.192 -12.972 1.00 73.25 108 ARG A O 1
ATOM 828 N N . GLY A 1 109 ? 4.919 4.464 -15.094 1.00 74.00 109 GLY A N 1
ATOM 829 C CA . GLY A 1 109 ? 6.265 4.977 -15.354 1.00 74.00 109 GLY A CA 1
ATOM 830 C C . GLY A 1 109 ? 6.228 6.234 -16.232 1.00 74.00 109 GLY A C 1
ATOM 831 O O . GLY A 1 109 ? 5.159 6.687 -16.649 1.00 74.00 109 GLY A O 1
ATOM 832 N N . GLY A 1 110 ? 7.396 6.814 -16.526 1.00 71.94 110 GLY A N 1
ATOM 833 C CA . GLY A 1 110 ? 7.490 8.061 -17.303 1.00 71.94 110 GLY A CA 1
ATOM 834 C C . GLY A 1 110 ? 6.948 7.961 -18.737 1.00 71.94 110 GLY A C 1
ATOM 835 O O . GLY A 1 110 ? 6.543 8.962 -19.316 1.00 71.94 110 GLY A O 1
ATOM 836 N N . ASN A 1 111 ? 6.903 6.752 -19.292 1.00 80.00 111 ASN A N 1
ATOM 837 C CA . ASN A 1 111 ? 6.558 6.451 -20.682 1.00 80.00 111 ASN A CA 1
ATOM 838 C C . ASN A 1 111 ? 5.398 5.447 -20.833 1.00 80.00 111 ASN A C 1
ATOM 840 O O . ASN A 1 111 ? 5.127 5.011 -21.949 1.00 80.00 111 ASN A O 1
ATOM 844 N N . GLY A 1 112 ? 4.714 5.052 -19.753 1.00 77.75 112 GLY A N 1
ATOM 845 C CA . GLY A 1 112 ? 3.616 4.088 -19.861 1.00 77.75 112 GLY A CA 1
ATOM 846 C C . GLY A 1 112 ? 3.055 3.583 -18.534 1.00 77.75 112 GLY A C 1
ATOM 847 O O . GLY A 1 112 ? 3.469 4.010 -17.457 1.00 77.75 112 GLY A O 1
ATOM 848 N N . ILE A 1 113 ? 2.098 2.657 -18.626 1.00 83.38 113 ILE A N 1
ATOM 849 C CA . ILE A 1 113 ? 1.543 1.908 -17.492 1.00 83.38 113 ILE A CA 1
ATOM 850 C C . ILE A 1 113 ? 2.046 0.466 -17.586 1.00 83.38 113 ILE A C 1
ATOM 852 O O . ILE A 1 113 ? 1.896 -0.190 -18.613 1.00 83.38 113 ILE A O 1
ATOM 856 N N . TYR A 1 114 ? 2.632 -0.017 -16.499 1.00 84.69 114 TYR A N 1
ATOM 857 C CA . TYR A 1 114 ? 3.238 -1.333 -16.353 1.00 84.69 114 TYR A CA 1
ATOM 858 C C . TYR A 1 114 ? 2.380 -2.215 -15.453 1.00 84.69 114 TYR A C 1
ATOM 860 O O . TYR A 1 114 ? 1.798 -1.724 -14.492 1.00 84.69 114 TYR A O 1
ATOM 868 N N . CYS A 1 115 ? 2.334 -3.515 -15.735 1.00 89.94 115 CYS A N 1
ATOM 869 C CA . CYS A 1 115 ? 1.611 -4.504 -14.942 1.00 89.94 115 CYS A CA 1
ATOM 870 C C . CYS A 1 115 ? 2.587 -5.580 -14.453 1.00 89.94 115 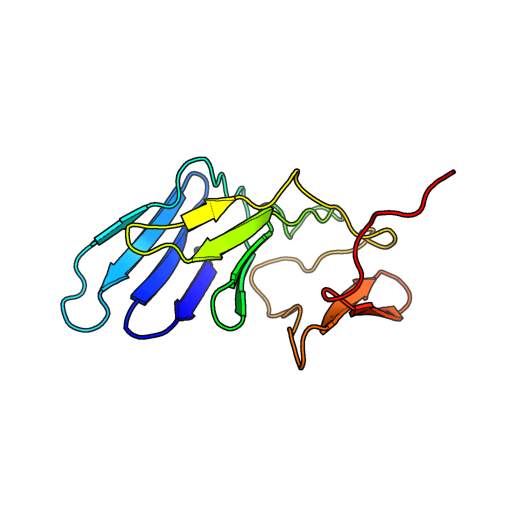CYS A C 1
ATOM 872 O O . CYS A 1 115 ? 3.213 -6.262 -15.264 1.00 89.94 115 CYS A O 1
ATOM 874 N N . TYR A 1 116 ? 2.685 -5.753 -13.138 1.00 86.31 116 TYR A N 1
ATOM 875 C CA . TYR A 1 116 ? 3.522 -6.761 -12.490 1.00 86.31 116 TYR A CA 1
ATOM 876 C C . TYR A 1 116 ? 2.639 -7.849 -11.887 1.00 86.31 116 TYR A C 1
ATOM 878 O O . TYR A 1 116 ? 1.736 -7.546 -11.112 1.00 86.31 116 TYR A O 1
ATOM 886 N N . ASP A 1 117 ? 2.887 -9.113 -12.230 1.00 90.25 117 ASP A N 1
ATOM 887 C CA . ASP A 1 117 ? 2.194 -10.248 -11.614 1.00 90.25 117 ASP A CA 1
ATOM 888 C C . ASP A 1 117 ? 2.888 -10.622 -10.300 1.00 90.25 117 ASP A C 1
ATOM 890 O O . ASP A 1 117 ? 3.987 -11.175 -10.314 1.00 90.25 117 ASP A O 1
ATOM 894 N N . LEU A 1 118 ? 2.247 -10.311 -9.171 1.00 82.69 118 LEU A N 1
ATOM 895 C CA . LEU A 1 118 ? 2.781 -10.547 -7.826 1.00 82.69 118 LEU A CA 1
ATOM 896 C C . LEU A 1 118 ? 2.731 -12.026 -7.414 1.00 82.69 118 LEU A C 1
ATOM 898 O O . LEU A 1 118 ? 3.174 -12.367 -6.323 1.00 82.69 118 LEU A O 1
ATOM 902 N N . ARG A 1 119 ? 2.162 -12.905 -8.250 1.00 84.50 119 ARG A N 1
ATOM 903 C CA . ARG A 1 119 ? 2.074 -14.352 -7.993 1.00 84.50 119 ARG A CA 1
ATOM 904 C C . ARG A 1 119 ? 3.280 -15.119 -8.532 1.00 84.50 119 ARG A C 1
A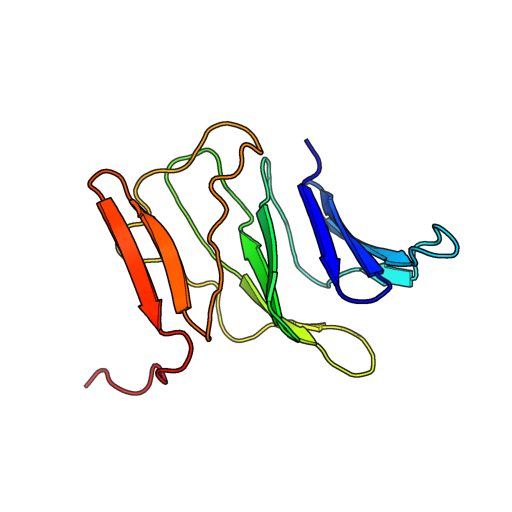TOM 906 O O . ARG A 1 119 ? 3.384 -16.318 -8.296 1.00 84.50 119 ARG A O 1
ATOM 913 N N . LYS A 1 120 ? 4.158 -14.464 -9.296 1.00 83.69 120 LYS A N 1
ATOM 914 C CA . LYS A 1 120 ? 5.380 -15.085 -9.812 1.00 83.69 120 LYS A CA 1
ATOM 915 C C . LYS A 1 120 ? 6.456 -15.077 -8.724 1.00 83.69 120 LYS A C 1
ATOM 917 O O . LYS A 1 120 ? 6.823 -14.008 -8.243 1.00 83.69 120 LYS A O 1
ATOM 922 N N . ASP A 1 121 ? 6.965 -16.253 -8.363 1.00 58.00 121 ASP A N 1
ATOM 923 C CA . ASP A 1 121 ? 8.108 -16.388 -7.455 1.00 58.00 121 ASP A CA 1
ATOM 924 C C . ASP A 1 121 ? 9.380 -15.812 -8.097 1.00 58.00 121 ASP A C 1
ATOM 926 O O . ASP A 1 121 ? 9.692 -16.092 -9.252 1.00 58.00 121 ASP A O 1
ATOM 930 N N . THR A 1 122 ? 10.159 -15.038 -7.337 1.00 56.25 122 THR A N 1
ATOM 931 C CA . THR A 1 122 ? 11.439 -14.442 -7.771 1.00 56.25 122 THR A CA 1
ATOM 932 C C . THR A 1 122 ? 12.613 -15.426 -7.789 1.00 56.25 122 THR A C 1
ATOM 934 O O . THR A 1 122 ? 13.769 -15.013 -7.882 1.00 56.25 122 THR A O 1
ATOM 937 N N . LYS A 1 123 ? 12.360 -16.736 -7.735 1.00 50.53 123 LYS A N 1
ATOM 938 C CA . LYS A 1 123 ? 13.402 -17.742 -7.955 1.00 50.53 123 LYS A CA 1
ATOM 939 C C . LYS A 1 123 ? 13.554 -18.014 -9.444 1.00 50.53 123 LYS A C 1
ATOM 941 O O . LYS A 1 123 ? 13.084 -19.033 -9.919 1.00 50.53 123 LYS A O 1
ATOM 946 N N . GLU A 1 124 ? 14.225 -17.111 -10.144 1.00 47.41 124 GLU A N 1
ATOM 947 C CA . GLU A 1 124 ? 15.025 -17.456 -11.321 1.00 47.41 124 GLU A CA 1
ATOM 948 C C . GLU A 1 124 ? 15.919 -16.268 -11.692 1.00 47.41 124 GLU A C 1
ATOM 950 O O . GLU A 1 124 ? 15.533 -15.334 -12.391 1.00 47.41 124 GLU A O 1
ATOM 955 N N . SER A 1 125 ? 17.145 -16.315 -11.188 1.00 41.06 125 SER A N 1
ATOM 956 C CA . SER A 1 125 ? 18.287 -15.626 -11.776 1.00 41.06 125 SER A CA 1
ATOM 957 C C . SER A 1 125 ? 19.492 -16.538 -11.567 1.00 41.06 125 SER A C 1
ATOM 959 O O . SER A 1 125 ? 20.023 -16.606 -10.456 1.00 41.06 125 SER A O 1
ATOM 961 N N . ASN A 1 126 ? 19.806 -17.307 -12.616 1.00 37.50 126 ASN A N 1
ATOM 962 C CA . ASN A 1 126 ? 21.106 -17.953 -12.812 1.00 37.50 126 ASN A CA 1
ATOM 963 C C . ASN A 1 126 ? 22.191 -16.892 -13.000 1.00 37.50 126 ASN A C 1
ATOM 965 O O . ASN A 1 126 ? 21.877 -15.860 -13.640 1.00 37.50 126 ASN A O 1
#

Secondary structure (DSSP, 8-state):
--EEEEETTEEEEEETTEEEEEETTT--EEEE-TT----SS-EEEEETTEEEEES--SSS---EEEEEE-SSSEEEEEEEE--TT-----SSS------EETTEEEEEETTEEEEEETTS-S----

Sequence (126 aa):
TPNMAIGGNVLYVAGRQFVRCIDLETGKQIGNLPEAKAGSNPCILIAGNKLIVSPEGQHGSQSFLFYQRMDDGWMQLGQPWSPPNASTTAYNTQPLVHPVIDGRLFVRGGNGIYCYDLRKDTKESN

Radius of gyration: 14.57 Å; chains: 1; bounding box: 37×33×40 Å

pLDDT: mean 79.15, std 12.25, range [37.5, 94.88]